Protein AF-A0A8X6Q9F9-F1 (afdb_monomer_lite)

Sequence (87 aa):
MYRTMQISAVEGIKRYPEDPVYKLYYCVSLIYEDRSGEAEEGLNEIEDFPDVSLACTILLSLIHQPQESLGLFMFQKLVGFNFELLL

InterPro domains:
  IPR056833 Tetratricopeptide repeat protein 21A/21B, N-terminal ARM repeat [PF25062] (1-66)

Radius of gyration: 14.25 Å; chains: 1; bounding box: 46×26×30 Å

pLDDT: mean 83.41, std 18.62, range [41.16, 97.94]

Structure (mmCIF, N/CA/C/O backbone):
data_AF-A0A8X6Q9F9-F1
#
_entry.id   AF-A0A8X6Q9F9-F1
#
loop_
_atom_site.group_PDB
_atom_site.id
_atom_site.type_symbol
_atom_site.label_atom_id
_atom_site.label_alt_id
_atom_site.label_comp_id
_atom_site.label_asym_id
_atom_site.label_entity_id
_atom_site.label_seq_id
_atom_site.pdbx_PDB_ins_code
_atom_site.Cartn_x
_atom_site.Cartn_y
_atom_site.Cartn_z
_atom_site.occupancy
_atom_site.B_iso_or_equiv
_atom_site.auth_seq_id
_atom_site.auth_comp_id
_atom_site.auth_asym_id
_atom_site.auth_atom_id
_atom_site.pdbx_PDB_model_num
ATOM 1 N N . MET A 1 1 ? -15.944 7.066 -0.344 1.00 63.72 1 MET A N 1
ATOM 2 C CA . MET A 1 1 ? -14.870 7.479 -1.275 1.00 63.72 1 MET A CA 1
ATOM 3 C C . MET A 1 1 ? -13.714 6.479 -1.250 1.00 63.72 1 MET A C 1
ATOM 5 O O . MET A 1 1 ? -13.382 5.956 -2.304 1.00 63.72 1 MET A O 1
ATOM 9 N N . TYR A 1 2 ? -13.194 6.107 -0.072 1.00 83.25 2 TYR A N 1
ATOM 10 C CA . TYR A 1 2 ? -12.137 5.089 0.061 1.00 83.25 2 TYR A CA 1
ATOM 11 C C . TYR A 1 2 ? -12.539 3.688 -0.445 1.00 83.25 2 TYR A C 1
ATOM 13 O O . TYR A 1 2 ? -11.726 3.027 -1.074 1.00 83.25 2 TYR A O 1
ATOM 21 N N . ARG A 1 3 ? -13.805 3.265 -0.304 1.00 86.88 3 ARG A N 1
ATOM 22 C CA . ARG A 1 3 ? -14.279 1.968 -0.836 1.00 86.88 3 ARG A CA 1
ATOM 23 C C . ARG A 1 3 ? -14.159 1.840 -2.360 1.00 86.88 3 ARG A C 1
ATOM 25 O O . ARG A 1 3 ? -13.823 0.782 -2.873 1.00 86.88 3 ARG A O 1
ATOM 32 N N . THR A 1 4 ? -14.423 2.919 -3.097 1.00 90.88 4 THR A N 1
ATOM 33 C CA . THR A 1 4 ? -14.243 2.939 -4.558 1.00 90.88 4 THR A CA 1
ATOM 34 C C . THR A 1 4 ? -12.765 2.823 -4.918 1.00 90.88 4 THR A C 1
ATOM 36 O O . THR A 1 4 ? -12.421 2.065 -5.815 1.00 90.88 4 THR A O 1
ATOM 39 N N . MET A 1 5 ? -11.892 3.521 -4.184 1.00 91.75 5 MET A N 1
ATOM 40 C CA . MET A 1 5 ? -10.440 3.404 -4.333 1.00 91.75 5 MET A CA 1
ATOM 41 C C . MET A 1 5 ? -9.956 1.982 -4.031 1.00 91.75 5 MET A C 1
ATOM 43 O O . MET A 1 5 ? -9.180 1.449 -4.810 1.00 91.75 5 MET A O 1
ATOM 47 N N . GLN A 1 6 ? -10.467 1.345 -2.975 1.00 93.75 6 GLN A N 1
ATOM 48 C CA . GLN A 1 6 ? -10.146 -0.039 -2.626 1.00 93.75 6 GLN A CA 1
ATOM 49 C C . GLN A 1 6 ? -10.513 -1.008 -3.757 1.00 93.75 6 GLN A C 1
ATOM 51 O O . GLN A 1 6 ? -9.686 -1.818 -4.160 1.00 93.75 6 GLN A O 1
ATOM 56 N N . ILE A 1 7 ? -11.724 -0.897 -4.316 1.00 96.38 7 ILE A N 1
ATOM 57 C CA . ILE A 1 7 ? -12.161 -1.741 -5.440 1.00 96.38 7 ILE A CA 1
ATOM 58 C C . ILE A 1 7 ? -11.253 -1.527 -6.656 1.00 96.38 7 ILE A C 1
ATOM 60 O O . ILE A 1 7 ? -10.759 -2.496 -7.228 1.00 96.38 7 ILE A O 1
ATOM 64 N N . SER A 1 8 ? -10.994 -0.272 -7.028 1.00 95.62 8 SER A N 1
ATOM 65 C CA . SER A 1 8 ? -10.115 0.045 -8.157 1.00 95.62 8 SER A CA 1
ATOM 66 C C . SER A 1 8 ? -8.684 -0.450 -7.939 1.00 95.62 8 SER A C 1
ATOM 68 O O . SER A 1 8 ? -8.072 -0.961 -8.872 1.00 95.62 8 SER A O 1
ATOM 70 N N . ALA A 1 9 ? -8.162 -0.337 -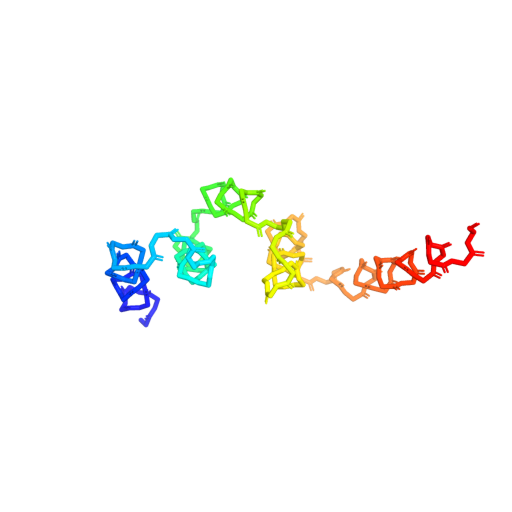6.717 1.00 96.25 9 ALA A N 1
ATOM 71 C CA . ALA A 1 9 ? -6.843 -0.833 -6.347 1.00 96.25 9 ALA A CA 1
ATOM 72 C C . ALA A 1 9 ? -6.770 -2.362 -6.453 1.00 96.25 9 ALA A C 1
ATOM 74 O O . ALA A 1 9 ? -5.839 -2.882 -7.055 1.00 96.25 9 ALA A O 1
ATOM 75 N N . VAL A 1 10 ? -7.782 -3.084 -5.962 1.00 97.44 10 VAL A N 1
ATOM 76 C CA . VAL A 1 10 ? -7.862 -4.550 -6.075 1.00 97.44 10 VAL A CA 1
ATOM 77 C C . VAL A 1 10 ? -7.906 -5.001 -7.536 1.00 97.44 10 VAL A C 1
ATOM 79 O O . VAL A 1 10 ? -7.207 -5.942 -7.908 1.00 97.44 10 VAL A O 1
ATOM 82 N N . GLU A 1 11 ? -8.692 -4.338 -8.385 1.00 97.69 11 GLU A N 1
ATOM 83 C CA . GLU A 1 11 ? -8.706 -4.640 -9.824 1.00 97.69 11 GLU A CA 1
ATOM 84 C C . GLU A 1 11 ? -7.370 -4.301 -10.499 1.00 97.69 11 GLU A C 1
ATOM 86 O O . GLU A 1 11 ? -6.904 -5.045 -11.363 1.00 97.69 11 GLU A O 1
ATOM 91 N N . GLY A 1 12 ? -6.721 -3.221 -10.064 1.00 97.19 12 GLY A N 1
ATOM 92 C CA . GLY A 1 12 ? -5.374 -2.853 -10.481 1.00 97.19 12 GLY A CA 1
ATOM 93 C C . GLY A 1 12 ? -4.339 -3.922 -10.144 1.00 97.19 12 GLY A C 1
ATOM 94 O O . GLY A 1 12 ? -3.647 -4.379 -11.045 1.00 97.19 12 GLY A O 1
ATOM 95 N N . ILE A 1 13 ? -4.314 -4.410 -8.900 1.00 97.50 13 ILE A N 1
ATOM 96 C CA . ILE A 1 13 ? -3.423 -5.492 -8.442 1.00 97.50 13 ILE A CA 1
ATOM 97 C C . ILE A 1 13 ? -3.623 -6.759 -9.284 1.00 97.50 13 ILE A C 1
ATOM 99 O O . ILE A 1 13 ? -2.656 -7.386 -9.703 1.00 97.50 13 ILE A O 1
ATOM 103 N N . LYS A 1 14 ? -4.874 -7.135 -9.585 1.00 97.69 14 LYS A N 1
ATOM 104 C CA . LYS A 1 14 ? -5.161 -8.312 -10.428 1.00 97.69 14 LYS A CA 1
ATOM 105 C C . LYS A 1 14 ? -4.604 -8.171 -11.843 1.00 97.69 14 LYS A C 1
ATOM 107 O O . LYS A 1 14 ? -4.235 -9.169 -12.458 1.00 97.69 14 LYS A O 1
ATOM 112 N N . ARG A 1 15 ? -4.613 -6.953 -12.387 1.00 97.94 15 ARG A N 1
ATOM 113 C CA . ARG A 1 15 ? -4.232 -6.674 -13.775 1.00 97.94 15 ARG A CA 1
ATOM 114 C C . ARG A 1 15 ? -2.745 -6.357 -13.934 1.00 97.94 15 ARG A C 1
ATOM 116 O O . ARG A 1 15 ? -2.175 -6.669 -14.976 1.00 97.94 15 ARG A O 1
ATOM 123 N N . TYR A 1 16 ? -2.148 -5.750 -12.917 1.00 96.81 16 TYR A N 1
ATOM 124 C CA . TYR A 1 16 ? -0.779 -5.246 -12.884 1.00 96.81 16 TYR A CA 1
ATOM 125 C C . TYR A 1 16 ? -0.131 -5.614 -11.535 1.00 96.81 16 TYR A C 1
ATOM 127 O O . TYR A 1 16 ? 0.102 -4.736 -10.708 1.00 96.81 16 TYR A O 1
ATOM 135 N N . PRO A 1 17 ? 0.134 -6.908 -11.277 1.00 93.06 17 PRO A N 1
ATOM 136 C CA . PRO A 1 17 ? 0.584 -7.374 -9.960 1.00 93.06 17 PRO A CA 1
ATOM 137 C C . PRO A 1 17 ? 1.962 -6.837 -9.548 1.00 93.06 17 PRO A C 1
ATOM 139 O O . PRO A 1 17 ? 2.222 -6.694 -8.361 1.0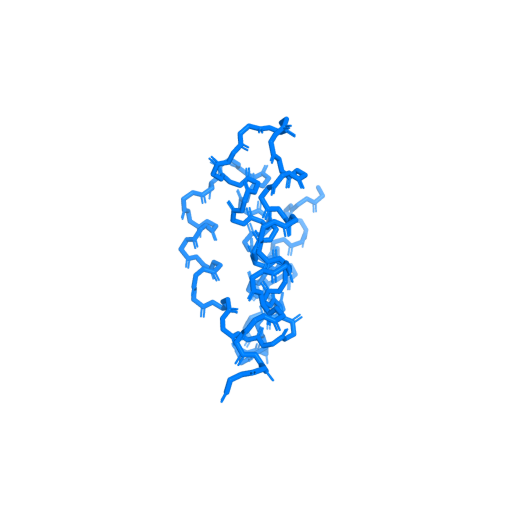0 93.06 17 PRO A O 1
ATOM 142 N N . GLU A 1 18 ? 2.812 -6.508 -10.521 1.00 94.19 18 GLU A N 1
ATOM 143 C CA . GLU A 1 18 ? 4.162 -5.973 -10.295 1.00 94.19 18 GLU A CA 1
ATOM 144 C C . GLU A 1 18 ? 4.186 -4.446 -10.110 1.00 94.19 18 GLU A C 1
ATOM 146 O O . GLU A 1 18 ? 5.245 -3.880 -9.855 1.00 94.19 18 GLU A O 1
ATOM 151 N N . ASP A 1 19 ? 3.050 -3.759 -10.285 1.00 96.81 19 ASP A N 1
ATOM 152 C CA . ASP A 1 19 ? 2.968 -2.307 -10.114 1.00 96.81 19 ASP A CA 1
ATOM 153 C C . ASP A 1 19 ? 2.619 -1.973 -8.648 1.00 96.81 19 ASP A C 1
ATOM 155 O O . ASP A 1 19 ? 1.474 -2.180 -8.211 1.00 96.81 19 ASP A O 1
ATOM 159 N N . PRO A 1 20 ? 3.577 -1.439 -7.865 1.00 97.12 20 PRO A N 1
ATOM 160 C CA . PRO A 1 20 ? 3.400 -1.214 -6.433 1.00 97.12 20 PRO A CA 1
ATOM 161 C C . PRO A 1 20 ? 2.383 -0.106 -6.129 1.00 97.12 20 PRO A C 1
ATOM 163 O O . PRO A 1 20 ? 1.865 -0.028 -5.012 1.00 97.12 20 PRO A O 1
ATOM 166 N N . VAL A 1 21 ? 2.038 0.736 -7.111 1.00 97.06 21 VAL A N 1
ATOM 167 C CA . VAL A 1 21 ? 1.110 1.861 -6.937 1.00 97.06 21 VAL A CA 1
ATOM 168 C C . VAL A 1 21 ? -0.288 1.376 -6.553 1.00 97.06 21 VAL A C 1
ATOM 170 O O . VAL A 1 21 ? -0.960 1.992 -5.723 1.00 97.06 21 VAL A O 1
ATOM 173 N N . TYR A 1 22 ? -0.745 0.246 -7.096 1.00 97.81 22 TYR A N 1
ATOM 174 C CA . TYR A 1 22 ? -2.062 -0.280 -6.734 1.00 97.81 22 TYR A CA 1
ATOM 175 C C . TYR A 1 22 ? -2.088 -0.823 -5.305 1.00 97.81 22 TYR A C 1
ATOM 177 O O . TYR A 1 22 ? -3.076 -0.620 -4.596 1.00 97.81 22 TYR A O 1
ATOM 185 N N . LYS A 1 23 ? -0.994 -1.444 -4.844 1.00 97.50 23 LYS A N 1
ATOM 186 C CA . LYS A 1 23 ? -0.865 -1.879 -3.449 1.00 97.50 23 LYS A CA 1
ATOM 187 C C . LYS A 1 23 ? -0.793 -0.682 -2.499 1.00 97.50 23 LYS A C 1
ATOM 189 O O . LYS A 1 23 ? -1.490 -0.687 -1.488 1.00 97.50 23 LYS A O 1
ATOM 194 N N . LEU A 1 24 ? -0.101 0.393 -2.884 1.00 97.88 24 LEU A N 1
ATOM 195 C CA . LEU A 1 24 ? -0.110 1.664 -2.154 1.00 97.88 24 LEU A CA 1
ATOM 196 C C . LEU A 1 24 ? -1.541 2.200 -1.970 1.00 97.88 24 LEU A C 1
ATOM 198 O O . LEU A 1 24 ? -1.956 2.478 -0.846 1.00 97.88 24 LEU A O 1
ATOM 202 N N . TYR A 1 25 ? -2.333 2.302 -3.045 1.00 97.19 25 TYR A N 1
ATOM 203 C CA . TYR A 1 25 ? -3.722 2.778 -2.951 1.00 97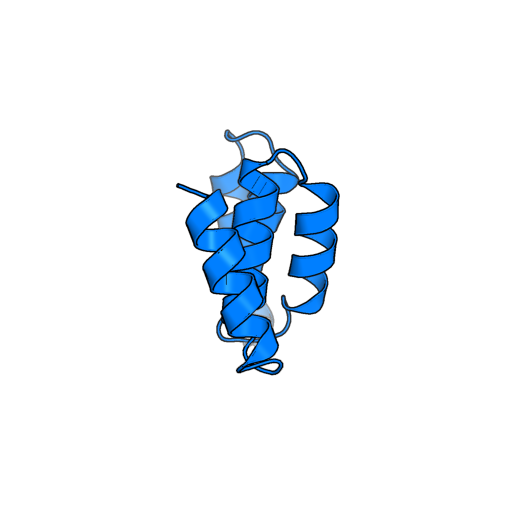.19 25 TYR A CA 1
ATOM 204 C C . TYR A 1 25 ? -4.624 1.852 -2.131 1.00 97.19 25 TYR A C 1
ATOM 206 O O . TYR A 1 25 ? -5.526 2.329 -1.435 1.00 97.19 25 TYR A O 1
ATOM 214 N N . TYR A 1 26 ? -4.383 0.543 -2.178 1.00 97.75 26 TYR A N 1
ATOM 215 C CA . TYR A 1 26 ? -5.072 -0.402 -1.310 1.00 97.75 26 TYR A CA 1
ATOM 216 C C . TYR A 1 26 ? -4.742 -0.132 0.166 1.00 97.75 26 TYR A C 1
ATOM 218 O O . TYR A 1 26 ? -5.668 0.046 0.959 1.00 97.75 26 TYR A O 1
ATOM 226 N N . CYS A 1 27 ? -3.467 0.029 0.528 1.00 97.12 27 CYS A N 1
ATOM 227 C CA . CYS A 1 27 ? -3.061 0.356 1.898 1.00 97.12 27 CYS A CA 1
ATOM 228 C C . CYS A 1 27 ? -3.645 1.689 2.381 1.00 97.12 27 CYS A C 1
ATOM 230 O O . CYS A 1 27 ? -4.166 1.761 3.491 1.00 97.12 27 CYS A O 1
ATOM 232 N N . VAL A 1 28 ? -3.673 2.726 1.537 1.00 96.06 28 VAL A N 1
ATOM 233 C CA . VAL A 1 28 ? -4.343 3.995 1.877 1.00 96.06 28 VAL A CA 1
ATOM 234 C C . VAL A 1 28 ? -5.820 3.761 2.212 1.00 96.06 28 VAL A C 1
ATOM 236 O O . VAL A 1 28 ? -6.341 4.359 3.150 1.00 96.06 28 VAL A O 1
ATOM 239 N N . SER A 1 29 ? -6.508 2.877 1.482 1.00 96.25 29 SER A N 1
ATOM 240 C CA . SER A 1 29 ? -7.917 2.576 1.763 1.00 96.25 29 SER A CA 1
ATOM 241 C C . SER A 1 29 ? -8.107 1.886 3.113 1.00 96.25 29 SER A C 1
ATOM 243 O O . SER A 1 29 ? -9.073 2.195 3.803 1.00 96.25 29 SER A O 1
ATOM 245 N N . LEU A 1 30 ? -7.159 1.030 3.513 1.00 95.50 30 LEU A N 1
ATOM 246 C CA . LEU A 1 30 ? -7.158 0.354 4.809 1.00 95.50 30 LEU A CA 1
ATOM 247 C C . LEU A 1 30 ? -6.930 1.331 5.967 1.00 95.50 30 LEU A C 1
ATOM 249 O O . LEU A 1 30 ? -7.603 1.217 6.987 1.00 95.50 30 LEU A O 1
ATOM 253 N N . ILE A 1 31 ? -6.061 2.335 5.794 1.00 93.88 31 ILE A N 1
ATOM 254 C CA . ILE A 1 31 ? -5.868 3.406 6.790 1.00 93.88 31 ILE A CA 1
ATOM 255 C C . ILE A 1 31 ? -7.194 4.135 7.051 1.00 93.88 31 ILE A C 1
ATOM 257 O O . ILE A 1 31 ? -7.559 4.358 8.199 1.00 93.88 31 ILE A O 1
ATOM 261 N N . TYR A 1 32 ? -7.959 4.457 6.001 1.00 91.69 32 TYR A N 1
ATOM 262 C CA . TYR A 1 32 ? -9.278 5.094 6.144 1.00 91.69 32 TYR A CA 1
ATOM 263 C C . TYR A 1 32 ? -10.370 4.173 6.716 1.00 91.69 32 TYR A C 1
ATOM 265 O O . TYR A 1 32 ? -11.439 4.662 7.080 1.00 91.69 32 TYR A O 1
ATOM 273 N N . GLU A 1 33 ? -10.129 2.864 6.768 1.00 91.69 33 GLU A N 1
ATOM 274 C CA . GLU A 1 33 ? -11.001 1.868 7.402 1.00 91.69 33 GLU A CA 1
ATOM 275 C C . GLU A 1 33 ? -10.591 1.566 8.855 1.00 91.69 33 GLU A C 1
ATOM 277 O O . GLU A 1 33 ? -11.097 0.608 9.433 1.00 91.69 33 GLU A O 1
ATOM 282 N N . ASP A 1 34 ? -9.669 2.345 9.437 1.00 91.06 34 ASP A N 1
ATOM 283 C CA . ASP A 1 34 ? -9.055 2.094 10.750 1.00 91.06 34 ASP A CA 1
ATOM 284 C C . ASP A 1 34 ? -8.341 0.725 10.844 1.00 91.06 34 ASP A C 1
ATOM 286 O O . ASP A 1 34 ? -8.113 0.182 11.925 1.00 91.06 34 ASP A O 1
ATOM 290 N N . ARG A 1 35 ? -7.939 0.158 9.698 1.00 93.69 35 ARG A N 1
ATOM 291 C CA . ARG A 1 35 ? -7.205 -1.116 9.577 1.00 93.69 35 ARG A CA 1
ATOM 292 C C . ARG A 1 35 ? -5.709 -0.869 9.395 1.00 93.69 35 ARG A C 1
ATOM 294 O O . ARG A 1 35 ? -5.068 -1.432 8.509 1.00 93.69 35 ARG A O 1
ATOM 301 N N . SER A 1 36 ? -5.148 -0.005 10.237 1.00 93.44 36 SER A N 1
ATOM 302 C CA . SER A 1 36 ? -3.772 0.485 10.092 1.00 93.44 36 SER A CA 1
ATOM 303 C C . SER A 1 36 ? -2.704 -0.608 10.183 1.00 93.44 36 SER A C 1
ATOM 305 O O . SER A 1 36 ? -1.684 -0.478 9.522 1.00 93.44 36 SER A O 1
ATOM 307 N N . GLY A 1 37 ? -2.939 -1.697 10.928 1.00 94.62 37 GLY A N 1
ATOM 308 C CA . GLY A 1 37 ? -1.991 -2.820 10.999 1.00 94.62 37 GLY A CA 1
ATOM 309 C C . GLY A 1 37 ? -1.824 -3.548 9.660 1.00 94.62 37 GLY A C 1
ATOM 310 O O . GLY A 1 37 ? -0.708 -3.784 9.216 1.00 94.62 37 GLY A O 1
ATOM 311 N N . GLU A 1 38 ? -2.929 -3.818 8.959 1.00 96.50 38 GLU A N 1
ATOM 312 C CA . GLU A 1 38 ? -2.878 -4.417 7.616 1.00 96.50 38 GLU A CA 1
ATOM 313 C C . GLU A 1 38 ? -2.288 -3.447 6.585 1.00 96.50 38 GLU A C 1
ATOM 315 O O . GLU A 1 38 ? -1.609 -3.857 5.644 1.00 96.50 38 GLU A O 1
ATOM 320 N N . ALA A 1 39 ? -2.545 -2.147 6.759 1.00 96.88 39 ALA A N 1
ATOM 321 C CA . ALA A 1 39 ? -1.943 -1.125 5.919 1.00 96.88 39 ALA A CA 1
ATOM 322 C C . ALA A 1 39 ? -0.421 -1.070 6.110 1.00 96.88 39 ALA A C 1
ATOM 324 O O . ALA A 1 39 ? 0.303 -0.993 5.124 1.00 96.88 39 ALA A O 1
ATOM 325 N N . GLU A 1 40 ? 0.059 -1.131 7.353 1.00 96.94 40 GLU A N 1
ATOM 326 C CA . GLU A 1 40 ? 1.482 -1.143 7.695 1.00 96.94 40 GLU A CA 1
ATOM 327 C C . GLU A 1 40 ? 2.202 -2.342 7.072 1.00 96.94 40 GLU A C 1
ATOM 329 O O . GLU A 1 40 ? 3.197 -2.151 6.375 1.00 96.94 40 GLU A O 1
ATOM 334 N N . GLU A 1 41 ? 1.667 -3.556 7.240 1.00 97.56 41 GLU A N 1
ATOM 335 C CA . GLU A 1 41 ? 2.217 -4.764 6.608 1.00 97.56 41 GLU A CA 1
ATOM 336 C C . GLU A 1 41 ? 2.332 -4.595 5.089 1.00 97.56 41 GLU A C 1
ATOM 338 O O . GLU A 1 41 ? 3.399 -4.802 4.511 1.00 97.56 41 GLU A O 1
ATOM 343 N N . GLY A 1 42 ? 1.256 -4.135 4.443 1.00 97.25 42 GLY A N 1
ATOM 344 C CA . GLY A 1 42 ? 1.244 -3.953 2.997 1.00 97.25 42 GLY A CA 1
ATOM 345 C C . GLY A 1 42 ? 2.169 -2.839 2.497 1.00 97.25 42 GLY A C 1
ATOM 346 O O . GLY A 1 42 ? 2.664 -2.948 1.377 1.00 97.25 42 GLY A O 1
ATOM 347 N N . LEU A 1 43 ? 2.399 -1.784 3.288 1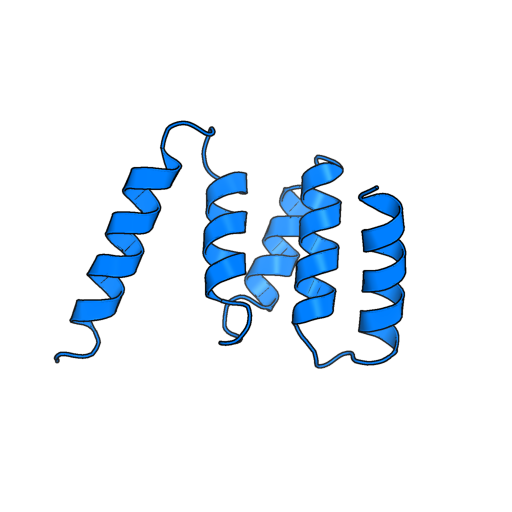.00 97.44 43 LEU A N 1
ATOM 348 C CA . LEU A 1 43 ? 3.343 -0.706 2.965 1.00 97.44 43 LEU A CA 1
ATOM 349 C C . LEU A 1 43 ? 4.797 -1.173 3.096 1.00 97.44 43 LEU A C 1
ATOM 351 O O . LEU A 1 43 ? 5.590 -0.882 2.205 1.00 97.44 43 LEU A O 1
ATOM 355 N N . ASN A 1 44 ? 5.128 -1.939 4.139 1.00 96.50 44 ASN A N 1
ATOM 356 C CA . ASN A 1 44 ? 6.470 -2.502 4.330 1.00 96.50 44 ASN A CA 1
ATOM 357 C C . ASN A 1 44 ? 6.869 -3.455 3.187 1.00 96.50 44 ASN A C 1
ATOM 359 O O . ASN A 1 44 ? 8.038 -3.564 2.845 1.00 96.50 44 ASN A O 1
ATOM 363 N N . GLU A 1 45 ? 5.911 -4.129 2.544 1.00 96.75 45 GLU A N 1
ATOM 364 C CA . GLU A 1 45 ? 6.197 -4.974 1.374 1.00 96.75 45 GLU A CA 1
ATOM 365 C C . GLU A 1 45 ? 6.590 -4.190 0.111 1.00 96.75 45 GLU A C 1
ATOM 367 O O . GLU A 1 45 ? 7.156 -4.771 -0.816 1.00 96.75 45 GLU A O 1
ATOM 372 N N . ILE A 1 46 ? 6.243 -2.901 0.032 1.00 97.25 46 ILE A N 1
ATOM 373 C CA . ILE A 1 46 ? 6.444 -2.080 -1.170 1.00 97.25 46 ILE A CA 1
ATOM 374 C C . ILE A 1 46 ? 7.331 -0.851 -0.930 1.00 97.25 46 ILE A C 1
ATOM 376 O O . ILE A 1 46 ? 7.547 -0.076 -1.860 1.00 97.25 46 ILE A O 1
ATOM 380 N N . GLU A 1 47 ? 7.846 -0.650 0.285 1.00 95.19 47 GLU A N 1
ATOM 381 C CA . GLU A 1 47 ? 8.602 0.557 0.645 1.00 95.19 47 GLU A CA 1
ATOM 382 C C . GLU A 1 47 ? 9.929 0.699 -0.114 1.00 95.19 47 GLU A C 1
ATOM 384 O O . GLU A 1 47 ? 10.370 1.821 -0.368 1.00 95.19 47 GLU A O 1
ATOM 389 N N . ASP A 1 48 ? 10.513 -0.418 -0.557 1.00 93.19 48 ASP A N 1
ATOM 390 C CA . ASP A 1 48 ? 11.761 -0.450 -1.327 1.00 93.19 48 ASP A CA 1
ATOM 391 C C . ASP A 1 48 ? 11.582 -0.035 -2.800 1.00 93.19 48 ASP A C 1
ATOM 393 O O . ASP A 1 48 ? 12.565 0.205 -3.508 1.00 93.19 48 ASP A O 1
ATOM 397 N N . PHE A 1 49 ? 10.342 0.070 -3.295 1.00 96.00 49 PHE A N 1
ATOM 398 C CA . PHE A 1 49 ? 10.088 0.496 -4.670 1.00 96.00 49 PHE A CA 1
ATOM 399 C C . PHE A 1 49 ? 10.260 2.020 -4.793 1.00 96.00 49 PHE A C 1
ATOM 401 O O . PHE A 1 49 ? 9.512 2.773 -4.157 1.00 96.00 49 PHE A O 1
ATOM 408 N N . PRO A 1 50 ? 11.178 2.515 -5.651 1.00 92.56 50 PRO A N 1
ATOM 409 C CA . PRO A 1 50 ? 11.522 3.938 -5.709 1.00 92.56 50 PRO A CA 1
ATOM 410 C C . PRO A 1 50 ? 10.314 4.855 -5.917 1.00 92.56 50 PRO A C 1
ATOM 412 O O . PRO A 1 50 ? 10.203 5.882 -5.248 1.00 92.56 50 PRO A O 1
ATOM 415 N N . ASP A 1 51 ? 9.378 4.436 -6.772 1.00 92.12 51 ASP A N 1
ATOM 416 C CA . ASP A 1 51 ? 8.213 5.225 -7.187 1.00 92.12 51 ASP A CA 1
ATOM 417 C C . ASP A 1 51 ? 7.207 5.477 -6.053 1.00 92.12 51 ASP A C 1
ATOM 419 O O . ASP A 1 51 ? 6.443 6.443 -6.101 1.00 92.12 51 ASP A O 1
ATOM 423 N N . VAL A 1 52 ? 7.206 4.630 -5.017 1.00 96.62 52 VAL A N 1
ATOM 424 C CA . VAL A 1 52 ? 6.257 4.707 -3.891 1.00 96.62 52 VAL A CA 1
ATOM 425 C C . VAL A 1 52 ? 6.933 4.850 -2.526 1.00 96.62 52 VAL A C 1
ATOM 427 O O . VAL A 1 52 ? 6.242 5.121 -1.544 1.00 96.62 52 VAL A O 1
ATOM 430 N N . SER A 1 53 ? 8.260 4.730 -2.447 1.00 94.25 53 SER A N 1
ATOM 431 C CA . SER A 1 53 ? 9.046 4.749 -1.200 1.00 94.25 53 SER A CA 1
ATOM 432 C C . SER A 1 53 ? 8.766 5.973 -0.314 1.00 94.25 53 SER A C 1
ATOM 434 O O . SER A 1 53 ? 8.515 5.856 0.891 1.00 94.25 53 SER A O 1
ATOM 436 N N . LEU A 1 54 ? 8.714 7.166 -0.917 1.00 93.31 54 LEU A N 1
ATOM 437 C CA . LEU A 1 54 ? 8.391 8.406 -0.210 1.00 93.31 54 LEU A CA 1
ATOM 438 C C . LEU A 1 54 ? 6.961 8.386 0.349 1.00 93.31 54 LEU A C 1
ATOM 440 O O . LEU A 1 54 ? 6.735 8.798 1.487 1.00 93.31 54 LEU A O 1
ATOM 444 N N . ALA A 1 55 ? 5.997 7.895 -0.433 1.00 95.00 55 ALA A N 1
ATOM 445 C CA . ALA A 1 55 ? 4.611 7.788 0.008 1.00 95.00 55 ALA A CA 1
ATOM 446 C C . ALA A 1 55 ? 4.474 6.783 1.160 1.00 95.00 55 ALA A C 1
ATOM 448 O O . ALA A 1 55 ? 3.800 7.083 2.143 1.00 95.00 55 ALA A O 1
ATOM 449 N N . CYS A 1 56 ? 5.168 5.644 1.086 1.00 95.69 56 CYS A N 1
ATOM 450 C CA . CYS A 1 56 ? 5.204 4.650 2.159 1.00 95.69 56 CYS A CA 1
ATOM 451 C C . CYS A 1 56 ? 5.758 5.253 3.448 1.00 95.69 56 CYS A C 1
ATOM 453 O O . CYS A 1 56 ? 5.113 5.157 4.486 1.00 95.69 56 CYS A O 1
ATOM 455 N N . THR A 1 57 ? 6.872 5.987 3.370 1.00 93.00 57 THR A N 1
ATOM 456 C CA . THR A 1 57 ? 7.458 6.669 4.535 1.00 93.00 57 THR A CA 1
ATOM 457 C C . THR A 1 57 ? 6.460 7.621 5.201 1.00 93.00 57 THR A C 1
ATOM 459 O O . THR A 1 57 ? 6.311 7.614 6.424 1.00 93.00 57 THR A O 1
ATOM 462 N N . ILE A 1 58 ? 5.744 8.430 4.412 1.00 92.44 58 ILE A N 1
ATOM 463 C CA . ILE A 1 58 ? 4.746 9.381 4.926 1.00 92.44 58 ILE A CA 1
ATOM 464 C C . ILE A 1 58 ? 3.576 8.645 5.587 1.00 92.44 58 ILE A C 1
ATOM 466 O O . ILE A 1 58 ? 3.143 9.027 6.674 1.00 92.44 58 ILE A O 1
ATOM 470 N N . LEU A 1 59 ? 3.063 7.595 4.946 1.00 94.00 59 LEU A N 1
ATOM 471 C CA . LEU A 1 59 ? 1.910 6.841 5.437 1.00 94.00 59 LEU A CA 1
ATOM 472 C C . L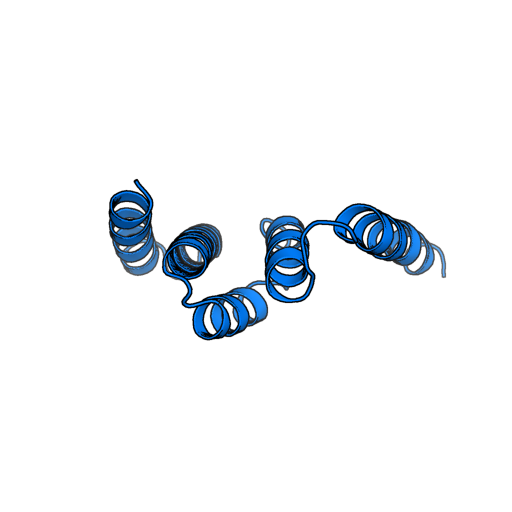EU A 1 59 ? 2.244 6.025 6.689 1.00 94.00 59 LEU A C 1
ATOM 474 O O . LEU A 1 59 ? 1.464 6.042 7.634 1.00 94.00 59 LEU A O 1
ATOM 478 N N . LEU A 1 60 ? 3.413 5.385 6.742 1.00 93.50 60 LEU A N 1
ATOM 479 C CA . LEU A 1 60 ? 3.903 4.695 7.939 1.00 93.50 60 LEU A CA 1
ATOM 480 C C . LEU A 1 60 ? 4.068 5.679 9.103 1.00 93.50 60 LEU A C 1
ATOM 482 O O . LEU A 1 60 ? 3.593 5.429 10.206 1.00 93.50 60 LEU A O 1
ATOM 486 N N . SER A 1 61 ? 4.619 6.866 8.839 1.00 88.94 61 SER A N 1
ATOM 487 C CA . SER A 1 61 ? 4.721 7.923 9.855 1.00 88.94 61 SER A CA 1
ATOM 488 C C . SER A 1 61 ? 3.353 8.371 10.377 1.00 88.94 61 SER A C 1
ATOM 490 O O . SER A 1 61 ? 3.206 8.627 11.570 1.00 88.94 61 SER A O 1
ATOM 492 N N . LEU A 1 62 ? 2.352 8.462 9.495 1.00 86.94 62 LEU A N 1
ATOM 493 C CA . LEU A 1 62 ? 0.972 8.786 9.862 1.00 86.94 62 LEU A CA 1
ATOM 494 C C . LEU A 1 62 ? 0.329 7.680 10.713 1.00 86.94 62 LEU A C 1
ATOM 496 O O . LEU A 1 62 ? -0.452 7.987 11.607 1.00 86.94 62 LEU A O 1
ATOM 500 N N . ILE A 1 63 ? 0.651 6.413 10.441 1.00 89.50 63 ILE A N 1
ATOM 501 C CA . ILE A 1 63 ? 0.182 5.266 11.229 1.00 89.50 63 ILE A CA 1
ATOM 502 C C . ILE A 1 63 ? 0.820 5.274 12.627 1.00 89.50 63 ILE A C 1
ATOM 504 O O . ILE A 1 63 ? 0.127 5.054 13.620 1.00 89.50 63 ILE A O 1
ATOM 508 N N . HIS A 1 64 ? 2.127 5.543 12.720 1.00 80.75 64 HIS A N 1
ATOM 509 C CA . HIS A 1 64 ? 2.890 5.439 13.971 1.00 80.75 64 HIS A CA 1
ATOM 510 C C . HIS A 1 64 ? 2.838 6.677 14.870 1.00 80.75 64 HIS A C 1
ATOM 512 O O . HIS A 1 64 ? 3.158 6.560 16.056 1.00 80.75 64 HIS A O 1
ATOM 518 N N . GLN A 1 65 ? 2.470 7.858 14.360 1.00 67.69 65 GLN A N 1
ATOM 519 C CA . GLN A 1 65 ? 2.465 9.093 15.152 1.00 67.69 65 GLN A CA 1
ATOM 520 C C . GLN A 1 65 ? 1.103 9.801 15.203 1.00 67.69 65 GLN A C 1
ATOM 522 O O . GLN A 1 65 ? 0.438 9.950 14.178 1.00 67.69 65 GLN A O 1
ATOM 527 N N . PRO A 1 66 ? 0.704 10.344 16.372 1.00 55.75 66 PRO A N 1
ATOM 528 C CA . PRO A 1 66 ? -0.360 11.339 16.424 1.00 55.75 66 PRO A CA 1
ATOM 529 C C . PRO A 1 66 ? 0.049 12.581 15.611 1.00 55.75 66 PRO A C 1
ATOM 531 O O . PRO A 1 66 ? 1.218 12.962 15.584 1.00 55.75 66 PRO A O 1
ATOM 534 N N . GLN A 1 67 ? -0.925 13.213 14.948 1.00 54.94 67 GLN A N 1
ATOM 535 C CA . GLN A 1 67 ? -0.765 14.208 13.868 1.00 54.94 67 GLN A CA 1
ATOM 536 C C . GLN A 1 67 ? 0.186 15.403 14.133 1.00 54.94 67 GLN A C 1
ATOM 538 O O . GLN A 1 67 ? 0.537 16.112 13.192 1.00 54.94 67 GLN A O 1
ATOM 543 N N . GLU A 1 68 ? 0.631 15.644 15.368 1.00 51.84 68 GLU A N 1
ATOM 544 C CA . GLU A 1 68 ? 1.428 16.817 15.756 1.00 51.84 68 GLU A CA 1
ATOM 545 C C . GLU A 1 68 ? 2.947 16.689 15.498 1.00 51.84 68 GLU A C 1
ATOM 547 O O . GLU A 1 68 ? 3.635 17.707 15.442 1.00 51.84 68 GLU A O 1
ATOM 552 N N . SER A 1 69 ? 3.501 15.485 15.291 1.00 53.75 69 SER A N 1
ATOM 553 C CA . SER A 1 69 ? 4.967 15.269 15.224 1.00 53.75 69 SER A CA 1
ATOM 554 C C . SER A 1 69 ? 5.540 14.909 13.840 1.00 53.75 69 SER A C 1
ATOM 556 O O . SER A 1 69 ? 6.762 14.844 13.674 1.00 53.75 69 SER A O 1
ATOM 558 N N . LEU A 1 70 ? 4.685 14.778 12.818 1.00 56.25 70 LEU A N 1
ATOM 559 C CA . LEU A 1 70 ? 5.055 14.415 11.437 1.00 56.25 70 LEU A CA 1
ATOM 560 C C . LEU A 1 70 ? 6.116 15.339 10.808 1.00 56.25 70 LEU A C 1
ATOM 562 O O . LEU A 1 70 ? 6.988 14.878 10.070 1.00 56.25 70 LEU A O 1
ATOM 566 N N . GLY A 1 71 ? 6.086 16.638 11.122 1.00 56.59 71 GLY A N 1
ATOM 567 C CA . GLY A 1 71 ? 7.031 17.612 10.564 1.00 56.59 71 GLY A CA 1
ATOM 568 C C . GLY A 1 71 ? 8.488 17.385 10.989 1.00 56.59 71 GLY A C 1
ATOM 569 O O . GLY A 1 71 ? 9.403 17.625 10.203 1.00 56.59 71 GLY A O 1
ATOM 570 N N . LEU A 1 72 ? 8.717 16.884 12.208 1.00 55.06 72 LEU A N 1
ATOM 571 C CA . LEU A 1 72 ? 10.063 16.677 12.751 1.00 55.06 72 LEU A CA 1
ATOM 572 C C . LEU A 1 72 ? 10.692 15.372 12.231 1.00 55.06 72 LEU A C 1
ATOM 574 O O . LEU A 1 72 ? 11.883 15.341 11.922 1.00 55.06 72 LEU A O 1
ATOM 578 N N . PHE A 1 73 ? 9.883 14.318 12.073 1.00 59.62 73 PHE A N 1
ATOM 579 C CA . PHE A 1 73 ? 10.325 13.033 11.521 1.00 59.62 73 PHE A CA 1
ATOM 580 C C . PHE A 1 73 ? 10.709 13.143 10.037 1.00 59.62 73 PHE A C 1
ATOM 582 O O . PHE A 1 73 ? 11.779 12.680 9.633 1.00 59.62 73 PHE A O 1
ATOM 589 N N . MET A 1 74 ? 9.884 13.831 9.238 1.00 61.97 74 MET A N 1
ATOM 590 C CA . MET A 1 74 ? 10.156 14.069 7.815 1.00 61.97 74 MET A CA 1
ATOM 591 C C . MET A 1 74 ? 11.485 14.804 7.603 1.00 61.97 74 MET A C 1
ATOM 593 O O . MET A 1 74 ? 12.258 14.449 6.714 1.00 61.97 74 MET A O 1
ATOM 597 N N . PHE A 1 75 ? 11.790 15.790 8.452 1.00 58.31 75 PHE A N 1
ATOM 598 C CA . PHE A 1 75 ? 13.051 16.527 8.388 1.00 58.31 75 PHE A CA 1
ATOM 599 C C . PHE A 1 75 ? 14.261 15.632 8.699 1.00 58.31 75 PHE A C 1
ATOM 601 O O . PHE A 1 75 ? 15.256 15.680 7.982 1.00 58.31 75 PHE A O 1
ATOM 608 N N . GLN A 1 76 ? 14.178 14.766 9.712 1.00 58.38 76 GLN A N 1
ATOM 609 C CA . GLN A 1 76 ? 15.279 13.861 10.065 1.00 58.38 76 GLN A CA 1
ATOM 610 C C . GLN A 1 76 ? 15.573 12.820 8.979 1.00 58.38 76 GLN A C 1
ATOM 612 O O . GLN A 1 76 ? 16.740 12.591 8.663 1.00 58.38 76 GLN A O 1
ATOM 617 N N . LYS A 1 77 ? 14.543 12.219 8.370 1.00 60.62 77 LYS A N 1
ATOM 618 C CA . LYS A 1 77 ? 14.718 11.226 7.296 1.00 60.62 77 LYS A CA 1
ATOM 619 C C . LYS A 1 77 ? 15.264 11.853 6.007 1.00 60.62 77 LYS A C 1
ATOM 621 O O . LYS A 1 77 ? 16.190 11.300 5.422 1.00 60.62 77 LYS A O 1
ATOM 626 N N . LEU A 1 78 ? 14.770 13.029 5.603 1.00 59.44 78 LEU A N 1
ATOM 627 C CA . LEU A 1 78 ? 15.267 13.743 4.415 1.00 59.44 78 LEU A CA 1
ATOM 628 C C . LEU A 1 78 ? 16.708 14.251 4.580 1.00 59.44 78 LEU A C 1
ATOM 630 O O . LEU A 1 78 ? 17.487 14.243 3.626 1.00 59.44 78 LEU A O 1
ATOM 634 N N . VAL A 1 79 ? 17.079 14.691 5.786 1.00 59.78 79 VAL A N 1
ATOM 635 C CA . VAL A 1 79 ? 18.450 15.137 6.080 1.00 59.78 79 VAL A CA 1
ATOM 636 C C . VAL A 1 79 ? 19.401 13.944 6.237 1.00 59.78 79 VAL A C 1
ATOM 638 O O . VAL A 1 79 ? 20.535 14.020 5.771 1.00 59.78 79 VAL A O 1
ATOM 641 N N . GLY A 1 80 ? 18.944 12.823 6.808 1.00 55.38 80 GLY A N 1
ATOM 642 C CA . GLY A 1 80 ? 19.723 11.582 6.899 1.00 55.38 80 GLY A CA 1
ATOM 643 C C . GLY A 1 80 ? 20.058 10.971 5.534 1.00 55.38 80 GLY A C 1
ATOM 644 O O . GLY A 1 80 ? 21.188 10.541 5.322 1.00 55.38 80 GLY A O 1
ATOM 645 N N . PHE A 1 81 ? 19.130 11.034 4.572 1.00 50.12 81 PHE A N 1
ATOM 646 C CA . PHE A 1 81 ? 19.339 10.532 3.205 1.00 50.12 81 PHE A CA 1
ATOM 647 C C . PHE A 1 81 ? 20.456 11.274 2.442 1.00 50.12 81 PHE A C 1
ATOM 649 O O . PHE A 1 81 ? 21.074 10.718 1.540 1.00 50.12 81 PHE A O 1
ATOM 656 N N . ASN A 1 82 ? 20.763 12.524 2.817 1.00 48.97 82 ASN A N 1
ATOM 657 C CA . ASN A 1 82 ? 21.856 13.291 2.205 1.00 48.97 82 ASN A CA 1
ATOM 658 C C . ASN A 1 82 ? 23.256 12.867 2.682 1.00 48.97 82 ASN A C 1
ATOM 660 O O . ASN A 1 82 ? 24.235 13.204 2.023 1.00 48.97 82 ASN A O 1
ATOM 664 N N . PHE A 1 83 ? 23.378 12.151 3.804 1.00 41.66 83 PHE A N 1
ATOM 665 C CA . PHE A 1 83 ? 24.686 11.753 4.336 1.00 41.66 83 PHE A CA 1
ATOM 666 C C . PHE A 1 83 ? 25.197 10.417 3.784 1.00 41.66 83 PHE A C 1
ATOM 668 O O . PHE A 1 83 ? 26.408 10.229 3.717 1.00 41.66 83 PHE A O 1
ATOM 675 N N . 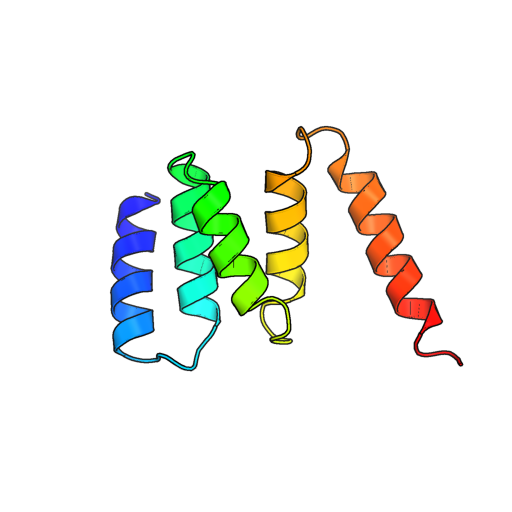GLU A 1 84 ? 24.316 9.517 3.336 1.00 42.09 84 GLU A N 1
ATOM 676 C CA . GLU A 1 84 ? 24.732 8.223 2.765 1.00 42.09 84 GLU A CA 1
ATOM 677 C C . GLU A 1 84 ? 25.200 8.313 1.302 1.00 42.09 84 GLU A C 1
ATOM 679 O O . GLU A 1 84 ? 25.883 7.416 0.826 1.00 42.09 84 GLU A O 1
ATOM 684 N N . LEU A 1 85 ? 24.910 9.413 0.597 1.00 44.12 85 LEU A N 1
ATOM 685 C CA . LEU A 1 85 ? 25.407 9.678 -0.764 1.00 44.12 85 LEU A CA 1
ATOM 686 C C . LEU A 1 85 ? 26.732 10.470 -0.808 1.00 44.12 85 LEU A C 1
ATOM 688 O O . LEU A 1 85 ? 27.201 10.817 -1.892 1.00 44.12 85 LEU A O 1
ATOM 692 N N . LEU A 1 86 ? 27.322 10.782 0.352 1.00 44.88 86 LEU A N 1
ATOM 693 C CA . LEU A 1 86 ? 28.535 11.606 0.494 1.00 44.88 86 LEU A CA 1
ATOM 694 C C . LEU A 1 86 ? 29.717 10.881 1.171 1.00 44.88 86 LEU A C 1
ATOM 696 O O . LEU A 1 86 ? 30.726 11.527 1.469 1.00 44.88 86 LEU A O 1
ATOM 700 N N . LEU A 1 87 ? 29.620 9.564 1.380 1.00 41.16 87 LEU A N 1
ATOM 701 C CA . LEU A 1 87 ? 30.708 8.680 1.829 1.00 41.16 87 LEU A CA 1
ATOM 702 C C . LEU A 1 87 ? 30.981 7.597 0.781 1.00 41.16 87 LEU A C 1
ATOM 704 O O . LEU A 1 87 ? 32.171 7.237 0.637 1.00 41.16 87 LEU A O 1
#

Secondary structure (DSSP, 8-state):
-HHHHHHHHHHHHHH-TT-HHHHHHHHHHHHTTT-HHHHHHHHHTTTTSHHHHHHHHHHHHHHHS-TTSHHHHHHHHHHHHTTTT--

Foldseek 3Di:
DLVVLLVVLVVCCVVPVPDLVSLLSNLVSCVVVVNNVVSLVSLVVCLPPPVCVVVSQLSVCPSVDDPPCSVVSVVVVVVVVVVVVVD

Organism: Nephila pilipes (NCBI:txid299642)